Protein AF-A0A9W7D6I9-F1 (afdb_monomer_lite)

Radius of gyration: 26.52 Å; chains: 1; bounding box: 57×51×65 Å

pLDDT: mean 81.19, std 16.15, range [38.34, 94.81]

Structure (mmCIF, N/CA/C/O backbone):
data_AF-A0A9W7D6I9-F1
#
_entry.id   AF-A0A9W7D6I9-F1
#
loop_
_atom_site.group_PDB
_atom_site.id
_atom_site.type_symbol
_atom_site.label_atom_id
_atom_site.label_alt_id
_atom_site.label_comp_id
_atom_site.label_asym_id
_atom_site.label_entity_id
_atom_site.label_seq_id
_atom_site.pdbx_PDB_ins_code
_atom_site.Cartn_x
_atom_site.Cartn_y
_atom_site.Cartn_z
_atom_site.occupancy
_atom_site.B_iso_or_equiv
_atom_site.auth_seq_id
_atom_site.auth_comp_id
_atom_site.auth_asym_id
_atom_site.auth_atom_id
_atom_site.pdbx_PDB_model_num
ATOM 1 N N . MET A 1 1 ? 8.247 32.638 14.220 1.00 40.34 1 MET A N 1
ATOM 2 C CA . MET A 1 1 ? 7.601 31.653 13.330 1.00 40.34 1 MET A CA 1
ATOM 3 C C . MET A 1 1 ? 8.541 30.469 13.273 1.00 40.34 1 MET A C 1
ATOM 5 O O . MET A 1 1 ? 9.610 30.616 12.708 1.00 40.34 1 MET A O 1
ATOM 9 N N . ALA A 1 2 ? 8.235 29.384 13.983 1.00 42.91 2 ALA A N 1
ATOM 10 C CA . ALA A 1 2 ? 9.026 28.163 13.884 1.00 42.91 2 ALA A CA 1
ATOM 11 C C . ALA A 1 2 ? 8.534 27.412 12.646 1.00 42.91 2 ALA A C 1
ATOM 13 O O . ALA A 1 2 ? 7.363 27.031 12.587 1.00 42.91 2 ALA A O 1
ATOM 14 N N . GLU A 1 3 ? 9.398 27.286 11.645 1.00 47.94 3 GLU A N 1
ATOM 15 C CA . GLU A 1 3 ? 9.178 26.414 10.499 1.00 47.94 3 GLU A CA 1
ATOM 16 C C . GLU A 1 3 ? 9.081 24.982 11.039 1.00 47.94 3 GLU A C 1
ATOM 18 O O . GLU A 1 3 ? 10.024 24.459 11.631 1.00 47.94 3 GLU A O 1
ATOM 23 N N . ARG A 1 4 ? 7.889 24.382 10.947 1.00 42.84 4 ARG A N 1
ATOM 24 C CA . ARG A 1 4 ? 7.710 22.959 11.233 1.00 42.84 4 ARG A CA 1
ATOM 25 C C . ARG A 1 4 ? 8.359 22.200 10.084 1.00 42.84 4 ARG A C 1
ATOM 27 O O . ARG A 1 4 ? 7.777 22.124 9.005 1.00 42.84 4 ARG A O 1
ATOM 34 N N . GLU A 1 5 ? 9.553 21.675 10.331 1.00 48.25 5 GLU A N 1
ATOM 35 C CA . GLU A 1 5 ? 10.154 20.624 9.510 1.00 48.25 5 GLU A CA 1
ATOM 36 C C . GLU A 1 5 ? 9.109 19.520 9.262 1.00 48.25 5 GLU A C 1
ATOM 38 O O . GLU A 1 5 ? 8.343 19.198 10.185 1.00 48.25 5 GLU A O 1
ATOM 43 N N . PRO A 1 6 ? 9.029 18.951 8.045 1.00 45.47 6 PRO A N 1
ATOM 44 C CA . PRO A 1 6 ? 8.176 17.803 7.799 1.00 45.47 6 PRO A CA 1
ATOM 45 C C . PRO A 1 6 ? 8.667 16.680 8.707 1.00 45.47 6 PRO A C 1
ATOM 47 O O . PRO A 1 6 ? 9.774 16.173 8.557 1.00 45.47 6 PRO A O 1
ATOM 50 N N . GLN A 1 7 ? 7.855 16.338 9.704 1.00 38.34 7 GLN A N 1
ATOM 51 C CA . GLN A 1 7 ? 8.078 15.137 10.483 1.00 38.34 7 GLN A CA 1
ATOM 52 C C . GLN A 1 7 ? 7.952 13.985 9.496 1.00 38.34 7 GLN A C 1
ATOM 54 O O . GLN A 1 7 ? 6.852 13.678 9.039 1.00 38.34 7 GLN A O 1
ATOM 59 N N . ASP A 1 8 ? 9.088 13.401 9.126 1.00 39.41 8 ASP A N 1
ATOM 60 C CA . ASP A 1 8 ? 9.141 12.081 8.528 1.00 39.41 8 ASP A CA 1
ATOM 61 C C . ASP A 1 8 ? 8.496 11.142 9.542 1.00 39.41 8 ASP A C 1
ATOM 63 O O . ASP A 1 8 ? 9.134 10.649 10.473 1.00 39.41 8 ASP A O 1
ATOM 67 N N . TYR A 1 9 ? 7.183 10.971 9.403 1.00 42.31 9 TYR A N 1
ATOM 68 C CA . TYR A 1 9 ? 6.421 9.957 10.095 1.00 42.31 9 TYR A CA 1
ATOM 69 C C . TYR A 1 9 ? 6.956 8.612 9.605 1.00 42.31 9 TYR A C 1
ATOM 71 O O . TYR A 1 9 ? 6.428 8.005 8.670 1.00 42.31 9 TYR A O 1
ATOM 79 N N . GLN A 1 10 ? 8.044 8.160 10.226 1.00 38.81 10 GLN A N 1
ATOM 80 C CA . GLN A 1 10 ? 8.489 6.777 10.222 1.00 38.81 10 GLN A CA 1
ATOM 81 C C . GLN A 1 10 ? 7.434 5.959 10.970 1.00 38.81 10 GLN A C 1
ATOM 83 O O . GLN A 1 10 ? 7.642 5.489 12.084 1.00 38.81 10 GLN A O 1
ATOM 88 N N . TYR A 1 11 ? 6.270 5.810 10.335 1.00 48.25 11 TYR A N 1
ATOM 89 C CA . TYR A 1 11 ? 5.355 4.726 10.619 1.00 48.25 11 TYR A CA 1
ATOM 90 C C . TYR A 1 11 ? 6.162 3.446 10.488 1.00 48.25 11 TYR A C 1
ATOM 92 O O . TYR A 1 11 ? 6.820 3.236 9.463 1.00 48.25 11 TYR A O 1
ATOM 100 N N . ALA A 1 12 ? 6.162 2.664 11.563 1.00 44.94 12 ALA A N 1
ATOM 101 C CA . ALA A 1 12 ? 6.891 1.421 11.680 1.00 44.94 12 ALA A CA 1
ATOM 102 C C . ALA A 1 12 ? 6.848 0.646 10.360 1.00 44.94 12 ALA A C 1
ATOM 104 O O . ALA A 1 12 ? 5.799 0.426 9.760 1.00 44.94 12 ALA A O 1
ATOM 105 N N . SER A 1 13 ? 8.048 0.305 9.913 1.00 49.78 13 SER A N 1
ATOM 106 C CA . SER A 1 13 ? 8.407 -0.452 8.722 1.00 49.78 13 SER A CA 1
ATOM 107 C C . SER A 1 13 ? 7.890 -1.903 8.785 1.00 49.78 13 SER A C 1
ATOM 109 O O . SER A 1 13 ? 8.649 -2.850 8.578 1.00 49.78 13 SER A O 1
ATOM 111 N N . GLU A 1 14 ? 6.615 -2.113 9.095 1.00 59.94 14 GLU A N 1
ATOM 112 C CA . GLU A 1 14 ? 5.949 -3.385 8.844 1.00 59.94 14 GLU A CA 1
ATOM 113 C C . GLU A 1 14 ? 5.398 -3.343 7.424 1.00 59.94 14 GLU A C 1
ATOM 115 O O . GLU A 1 14 ? 4.630 -2.457 7.044 1.00 59.94 14 GLU A O 1
ATOM 120 N N . SER A 1 15 ? 5.886 -4.263 6.597 1.00 72.31 15 SER A N 1
ATOM 121 C CA . SER A 1 15 ? 5.501 -4.319 5.195 1.00 72.31 15 SER A CA 1
ATOM 122 C C . SER A 1 15 ? 4.005 -4.601 5.087 1.00 72.31 15 SER A C 1
ATOM 124 O O . SER A 1 15 ? 3.538 -5.660 5.502 1.00 72.31 15 SER A O 1
ATOM 126 N N . LEU A 1 16 ? 3.250 -3.682 4.479 1.00 83.31 16 LEU A N 1
ATOM 127 C CA . LEU A 1 16 ? 1.818 -3.873 4.226 1.00 83.31 16 LEU A CA 1
ATOM 128 C C . LEU A 1 16 ? 1.545 -4.974 3.185 1.00 83.31 16 LEU A C 1
ATOM 130 O O . LEU A 1 16 ? 0.392 -5.350 2.980 1.00 83.3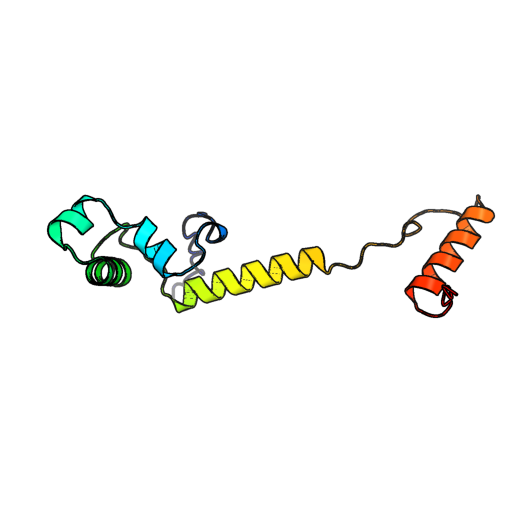1 16 LEU A O 1
ATOM 134 N N . ASP A 1 17 ? 2.591 -5.512 2.545 1.00 83.88 17 ASP A N 1
ATOM 135 C CA . ASP A 1 17 ? 2.491 -6.596 1.563 1.00 83.88 17 ASP A CA 1
ATOM 136 C C . ASP A 1 17 ? 1.917 -7.891 2.146 1.00 83.88 17 ASP A C 1
ATOM 138 O O . ASP A 1 17 ? 1.333 -8.685 1.408 1.00 83.88 17 ASP A O 1
ATOM 142 N N . GLN A 1 18 ? 2.069 -8.116 3.454 1.00 88.06 18 GLN A N 1
ATOM 143 C CA . GLN A 1 18 ? 1.564 -9.324 4.109 1.00 88.06 18 GLN A CA 1
ATOM 144 C C . GLN A 1 18 ? 0.034 -9.344 4.256 1.00 88.06 18 GLN A C 1
ATOM 146 O O . GLN A 1 18 ? -0.542 -10.412 4.444 1.00 88.06 18 GLN A O 1
ATOM 151 N N . PHE A 1 19 ? -0.628 -8.190 4.136 1.00 92.00 19 PHE A N 1
ATOM 152 C CA . PHE A 1 19 ? -2.079 -8.065 4.270 1.00 92.00 19 PHE A CA 1
ATOM 153 C C . PHE A 1 19 ? -2.724 -8.002 2.886 1.00 92.00 19 PHE A C 1
ATOM 155 O O . PHE A 1 19 ? -2.361 -7.153 2.065 1.00 92.00 19 PHE A O 1
ATOM 162 N N . ALA A 1 20 ? -3.697 -8.867 2.580 1.00 90.81 20 ALA A N 1
ATOM 163 C CA . ALA A 1 20 ? -4.353 -8.885 1.268 1.00 90.81 20 ALA A CA 1
ATOM 164 C C . ALA A 1 20 ? -5.455 -7.821 1.158 1.00 90.81 20 ALA A C 1
ATOM 166 O O . ALA A 1 20 ? -5.640 -7.229 0.085 1.00 90.81 20 ALA A O 1
ATOM 167 N N . THR A 1 21 ? -6.085 -7.474 2.274 1.00 93.19 21 THR A N 1
ATOM 168 C CA . THR A 1 21 ? -7.125 -6.446 2.385 1.00 93.19 21 THR A CA 1
ATOM 169 C C . THR A 1 21 ? -6.849 -5.494 3.551 1.00 93.19 21 THR A C 1
ATOM 171 O O . THR A 1 21 ? -5.874 -5.670 4.282 1.00 93.19 21 THR A O 1
ATOM 174 N N . TYR A 1 22 ? -7.645 -4.430 3.671 1.00 94.31 22 TYR A N 1
ATOM 175 C CA . TYR A 1 22 ? -7.551 -3.529 4.823 1.00 94.31 22 TYR A CA 1
ATOM 176 C C . TYR A 1 22 ? -8.125 -4.194 6.078 1.00 94.31 22 TYR A C 1
ATOM 178 O O . TYR A 1 22 ? -7.619 -3.998 7.174 1.00 94.31 22 TYR A O 1
ATOM 186 N N . GLU A 1 23 ? -9.135 -5.037 5.898 1.00 94.81 23 GLU A N 1
ATOM 187 C CA . GLU A 1 23 ? -9.744 -5.862 6.931 1.00 94.81 23 GLU A CA 1
ATOM 188 C C . GLU A 1 23 ? -8.705 -6.811 7.540 1.00 94.81 23 GLU A C 1
ATOM 190 O O . GLU A 1 23 ? -8.548 -6.793 8.754 1.00 94.81 23 GLU A O 1
ATOM 195 N N . ASP A 1 24 ? -7.890 -7.497 6.724 1.00 93.56 24 ASP A N 1
ATOM 196 C CA . ASP A 1 24 ? -6.792 -8.344 7.230 1.00 93.56 24 ASP A CA 1
ATOM 197 C C . ASP A 1 24 ? -5.790 -7.549 8.089 1.00 93.56 24 ASP A C 1
ATOM 199 O O . ASP A 1 24 ? -5.213 -8.066 9.047 1.00 93.56 24 ASP A O 1
ATOM 203 N N . TYR A 1 25 ? -5.548 -6.284 7.729 1.00 93.69 25 TYR A N 1
ATOM 204 C CA . TYR A 1 25 ? -4.677 -5.394 8.493 1.00 93.69 25 TYR A CA 1
ATOM 205 C C . TYR A 1 25 ? -5.311 -4.989 9.831 1.00 93.69 25 TYR A C 1
ATOM 207 O O . TYR A 1 25 ? -4.613 -4.967 10.847 1.00 93.69 25 TYR A O 1
ATOM 215 N N . LEU A 1 26 ? -6.617 -4.710 9.866 1.00 93.56 26 LEU A N 1
ATOM 216 C CA . LEU A 1 26 ? -7.332 -4.446 11.118 1.00 93.56 26 LEU A CA 1
ATOM 217 C C . LEU A 1 26 ? -7.376 -5.693 12.006 1.00 93.56 26 LEU A C 1
ATOM 219 O O . LEU A 1 26 ? -7.110 -5.594 13.202 1.00 93.56 26 LEU A O 1
ATOM 223 N N . ASP A 1 27 ? -7.626 -6.862 11.418 1.00 92.44 27 ASP A N 1
ATOM 224 C CA . ASP A 1 27 ? -7.690 -8.137 12.134 1.00 92.44 27 ASP A CA 1
ATOM 225 C C . ASP A 1 27 ? -6.343 -8.497 12.775 1.00 92.44 27 ASP A C 1
ATOM 227 O O . ASP A 1 27 ? -6.303 -9.034 13.879 1.00 92.44 27 ASP A O 1
ATOM 231 N N . SER A 1 28 ? -5.223 -8.114 12.151 1.00 92.00 28 SER A N 1
ATOM 232 C CA . SER A 1 28 ? -3.881 -8.303 12.725 1.00 92.00 28 SER A CA 1
ATOM 233 C C . SER A 1 28 ? -3.630 -7.535 14.029 1.00 92.00 28 SER A C 1
ATOM 235 O O . SER A 1 28 ? -2.681 -7.835 14.752 1.00 92.00 28 SER A O 1
ATOM 237 N N . GLN A 1 29 ? -4.479 -6.551 14.331 1.00 91.12 29 GLN A N 1
ATOM 238 C CA . GLN A 1 29 ? -4.411 -5.731 15.539 1.00 91.12 29 GLN A CA 1
ATOM 239 C C . GLN A 1 29 ? -5.432 -6.154 16.602 1.00 91.12 29 GLN A C 1
ATOM 241 O O . GLN A 1 29 ? -5.435 -5.592 17.702 1.00 91.12 29 GLN A O 1
ATOM 246 N N . LEU A 1 30 ? -6.293 -7.125 16.289 1.00 91.12 30 LEU A N 1
ATOM 247 C CA . LEU A 1 30 ? -7.250 -7.690 17.229 1.00 91.12 30 LEU A CA 1
ATOM 248 C C . LEU A 1 30 ? -6.591 -8.762 18.094 1.00 91.12 30 LEU A C 1
ATOM 250 O O . LEU A 1 30 ? -5.777 -9.561 17.634 1.00 91.12 30 LEU A O 1
ATOM 254 N N . SER A 1 31 ? -6.972 -8.798 19.369 1.00 90.75 31 SER A N 1
ATOM 255 C CA . SER A 1 31 ? -6.600 -9.873 20.286 1.00 90.75 31 SER A CA 1
ATOM 256 C C . SER A 1 31 ? -7.763 -10.840 20.517 1.00 90.75 31 SER A C 1
ATOM 258 O O . SER A 1 31 ? -8.932 -10.478 20.385 1.00 90.75 31 SER A O 1
ATOM 260 N N . GLU A 1 32 ? -7.462 -12.060 20.972 1.00 91.38 32 GLU A N 1
ATOM 261 C CA . GLU A 1 32 ? -8.486 -13.028 21.407 1.00 91.38 32 GLU A CA 1
ATOM 262 C C . GLU A 1 32 ? -9.408 -12.458 22.493 1.00 91.38 32 GLU A C 1
ATOM 264 O O . GLU A 1 32 ? -10.577 -12.817 22.583 1.00 91.38 32 GLU A O 1
ATOM 269 N N . THR A 1 33 ? -8.890 -11.539 23.313 1.00 91.50 33 THR A N 1
ATOM 270 C CA . THR A 1 33 ? -9.671 -10.869 24.356 1.00 91.50 33 THR A CA 1
ATOM 271 C C . THR A 1 33 ? -10.730 -9.950 23.754 1.00 91.50 33 THR A C 1
ATOM 273 O O . THR A 1 33 ? -11.843 -9.879 24.268 1.00 91.50 33 THR A O 1
ATOM 276 N N . ASP A 1 34 ? -10.409 -9.271 22.653 1.00 91.00 34 ASP A N 1
ATOM 277 C CA . ASP A 1 34 ? -11.357 -8.399 21.961 1.00 91.00 34 ASP A CA 1
ATOM 278 C C . ASP A 1 34 ? -12.487 -9.227 21.350 1.00 91.00 34 ASP A C 1
ATOM 280 O O . ASP A 1 34 ? -13.653 -8.902 21.550 1.00 91.00 34 ASP A O 1
ATOM 284 N N . LEU A 1 35 ? -12.156 -10.357 20.720 1.00 91.12 35 LEU A N 1
ATOM 285 C CA . LEU A 1 35 ? -13.148 -11.290 20.179 1.00 91.12 35 LEU A CA 1
ATOM 286 C C . LEU A 1 35 ? -14.006 -11.931 21.276 1.00 91.12 35 LEU A C 1
ATOM 288 O O . LEU A 1 35 ? -15.213 -12.067 21.102 1.00 91.12 35 LEU A O 1
ATOM 292 N N . PHE A 1 36 ? -13.413 -12.280 22.419 1.00 93.06 36 PHE A N 1
ATOM 293 C CA . PHE A 1 36 ? -14.140 -12.874 23.541 1.00 93.06 36 PHE A CA 1
ATOM 294 C C . PHE A 1 36 ? -15.165 -11.918 24.165 1.00 93.06 36 PHE A C 1
ATOM 296 O O . PHE A 1 36 ? -16.247 -12.353 24.539 1.00 93.06 36 PHE A O 1
ATOM 303 N N . TYR A 1 37 ? -14.834 -10.630 24.308 1.00 93.00 37 TYR A N 1
ATOM 304 C CA . TYR A 1 37 ? -15.738 -9.666 24.947 1.00 93.00 37 TYR A CA 1
ATOM 305 C C . TYR A 1 37 ? -16.694 -8.972 23.980 1.00 93.00 37 TYR A C 1
ATOM 307 O O . TYR A 1 37 ? -17.768 -8.547 24.406 1.00 93.00 37 TYR A O 1
ATOM 315 N N . LEU A 1 38 ? -16.299 -8.797 22.718 1.00 92.31 38 LEU A N 1
ATOM 316 C CA . LEU A 1 38 ? -17.139 -8.140 21.719 1.00 92.31 38 LEU A CA 1
ATOM 317 C C . LEU A 1 38 ? -18.050 -9.136 21.004 1.00 92.31 38 LEU A C 1
ATOM 319 O O . LEU A 1 38 ? -19.126 -8.735 20.579 1.00 92.31 38 LEU A O 1
ATOM 323 N N . GLU A 1 39 ? -17.618 -10.396 20.861 1.00 92.19 39 GLU A N 1
ATOM 324 C CA . GLU A 1 39 ? -18.301 -11.470 20.114 1.00 92.19 39 GLU A CA 1
ATOM 325 C C . GLU A 1 39 ? -18.651 -11.109 18.650 1.00 92.19 39 GLU A C 1
ATOM 327 O O . GLU A 1 39 ? -19.313 -11.875 17.952 1.00 92.19 39 GLU A O 1
ATOM 332 N N . ASP A 1 40 ? -18.176 -9.958 18.170 1.00 93.56 40 ASP A N 1
ATOM 333 C CA . ASP A 1 40 ? -18.446 -9.372 16.862 1.00 93.56 40 ASP A CA 1
ATOM 334 C C . ASP A 1 40 ? -17.138 -8.806 16.286 1.00 93.56 40 ASP A C 1
ATOM 336 O O . ASP A 1 40 ? -16.571 -7.825 16.783 1.00 93.56 40 ASP A O 1
ATOM 340 N N . GLU A 1 41 ? -16.650 -9.454 15.229 1.00 92.81 41 GLU A N 1
ATOM 341 C CA . GLU A 1 41 ? -15.427 -9.073 14.517 1.00 92.81 41 GLU A CA 1
ATOM 342 C C . GLU A 1 41 ? -15.539 -7.703 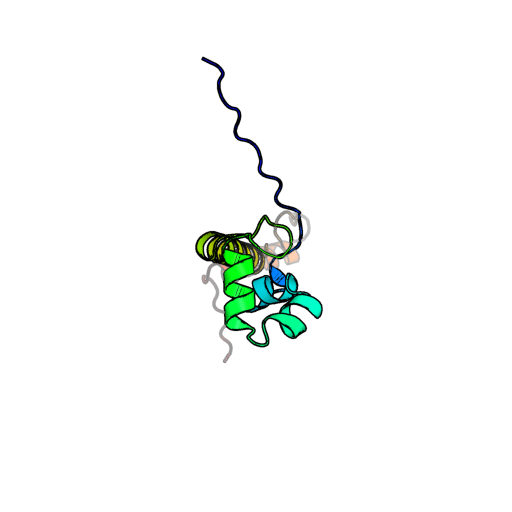13.842 1.00 92.81 41 GLU A C 1
ATOM 344 O O . GLU A 1 41 ? -14.564 -6.953 13.788 1.00 92.81 41 GLU A O 1
ATOM 349 N N . GLU A 1 42 ? -16.715 -7.351 13.322 1.00 93.69 42 GLU A N 1
ATOM 350 C CA . GLU A 1 42 ? -16.912 -6.083 12.625 1.00 93.69 42 GLU A CA 1
ATOM 351 C C . GLU A 1 42 ? -16.898 -4.919 13.615 1.00 93.69 42 GLU A C 1
ATOM 353 O O . GLU A 1 42 ? -16.233 -3.907 13.373 1.00 93.69 42 GLU A O 1
ATOM 358 N N . LEU A 1 43 ? -17.533 -5.101 14.776 1.00 93.88 43 LEU A N 1
ATOM 359 C CA . LEU A 1 43 ? -17.437 -4.155 15.884 1.00 93.88 43 LEU A CA 1
ATOM 360 C C . LEU A 1 43 ? -15.985 -3.997 16.360 1.00 93.88 43 LEU A C 1
ATOM 362 O O . LEU A 1 43 ? -15.519 -2.877 16.587 1.00 93.88 43 LEU A O 1
ATOM 366 N N . ALA A 1 44 ? -15.248 -5.102 16.480 1.00 94.12 44 ALA A N 1
ATOM 367 C CA . ALA A 1 44 ? -13.849 -5.077 16.884 1.00 94.12 44 ALA A CA 1
ATOM 368 C C . ALA A 1 44 ? -12.978 -4.292 15.886 1.00 94.12 44 ALA A C 1
ATOM 370 O O . ALA A 1 44 ? -12.223 -3.401 16.292 1.00 94.12 44 ALA A O 1
ATOM 371 N N . ARG A 1 45 ? -13.150 -4.537 14.578 1.00 93.94 45 ARG A N 1
ATOM 372 C CA . ARG A 1 45 ? -12.478 -3.782 13.507 1.00 93.94 45 ARG A CA 1
ATOM 373 C C . ARG A 1 45 ? -12.793 -2.288 13.566 1.00 93.94 45 ARG A C 1
ATOM 375 O O . ARG A 1 45 ? -11.875 -1.475 13.470 1.00 93.94 45 ARG A O 1
ATOM 382 N N . GLN A 1 46 ? -14.055 -1.913 13.785 1.00 93.12 46 GLN A N 1
ATOM 383 C CA . GLN A 1 46 ? -14.451 -0.505 13.927 1.00 93.12 46 GLN A CA 1
ATOM 384 C C . GLN A 1 46 ? -13.752 0.177 15.110 1.00 93.12 46 GLN A C 1
ATOM 386 O O . GLN A 1 46 ? -13.317 1.322 14.996 1.00 93.12 46 GLN A O 1
ATOM 391 N N . LEU A 1 47 ? -13.600 -0.517 16.243 1.00 91.94 47 LEU A N 1
ATOM 392 C CA . LEU A 1 47 ? -12.896 0.027 17.407 1.00 91.94 47 LEU A CA 1
ATOM 393 C C . LEU A 1 47 ? -11.395 0.214 17.153 1.00 91.94 47 LEU A C 1
ATOM 395 O O . LEU A 1 47 ? -10.830 1.203 17.622 1.00 91.94 47 LEU A O 1
ATOM 399 N N . VAL A 1 48 ? -10.756 -0.687 16.402 1.00 92.62 48 VAL A N 1
ATOM 400 C CA . VAL A 1 48 ? -9.358 -0.526 15.958 1.00 92.62 48 VAL A CA 1
ATOM 401 C C . VAL A 1 48 ? -9.217 0.648 14.993 1.00 92.62 48 VAL A C 1
ATOM 403 O O . VAL A 1 48 ? -8.314 1.470 15.147 1.00 92.62 48 VAL A O 1
ATOM 406 N N . GLU A 1 49 ? -10.118 0.765 14.018 1.00 91.50 49 GLU A N 1
ATOM 407 C CA . GLU A 1 49 ? -10.103 1.852 13.034 1.00 91.50 49 GLU A CA 1
ATOM 408 C C . GLU A 1 49 ? -10.308 3.230 13.685 1.00 91.50 49 GLU A C 1
ATOM 410 O O . GLU A 1 49 ? -9.698 4.217 13.276 1.00 91.50 49 GLU A O 1
ATOM 415 N N . LEU A 1 50 ? -11.116 3.295 14.745 1.00 90.62 50 LEU A N 1
ATOM 416 C CA . LEU A 1 50 ? -11.304 4.499 15.557 1.00 90.62 50 LEU A CA 1
ATOM 417 C C . LEU A 1 50 ? -10.160 4.753 16.560 1.00 90.62 50 LEU A C 1
ATOM 419 O O . LEU A 1 50 ? -10.160 5.788 17.227 1.00 90.62 50 LEU A O 1
ATOM 423 N N . GLY A 1 51 ? -9.201 3.829 16.688 1.00 8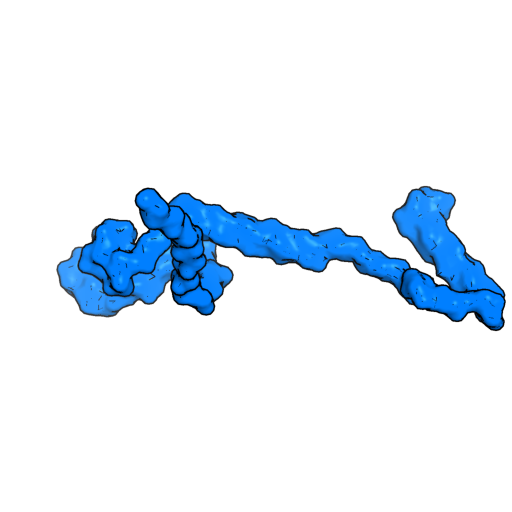8.81 51 GLY A N 1
ATOM 424 C CA . GLY A 1 51 ? -8.063 3.935 17.607 1.00 88.81 51 GLY A CA 1
ATOM 425 C C . GLY A 1 51 ? -8.393 3.640 19.076 1.00 88.81 51 GLY A C 1
ATOM 426 O O . GLY A 1 51 ? -7.588 3.928 19.959 1.00 88.81 51 GLY A O 1
ATOM 427 N N . TYR A 1 52 ? -9.562 3.060 19.367 1.00 85.56 52 TYR A N 1
ATOM 428 C CA . TYR A 1 52 ? -9.949 2.637 20.720 1.00 85.56 52 TYR A CA 1
ATOM 429 C C . TYR A 1 52 ? -9.375 1.265 21.109 1.00 85.56 52 TYR A C 1
ATOM 431 O O . TYR A 1 52 ? -9.408 0.892 22.287 1.00 85.56 52 TYR A O 1
ATOM 439 N N . ARG A 1 53 ? -8.849 0.508 20.138 1.00 85.00 53 ARG A N 1
ATOM 440 C CA . ARG A 1 53 ? -8.224 -0.808 20.327 1.00 85.00 53 ARG A CA 1
ATOM 441 C C . ARG A 1 53 ? -6.977 -0.979 19.455 1.00 85.00 53 ARG A C 1
ATOM 443 O O . ARG A 1 53 ? -6.760 -0.196 18.537 1.00 85.00 53 ARG A O 1
ATOM 450 N N . GLY A 1 54 ? -6.154 -1.984 19.761 1.00 77.25 54 GLY A N 1
ATOM 451 C CA . GLY A 1 54 ? -4.881 -2.225 19.073 1.00 77.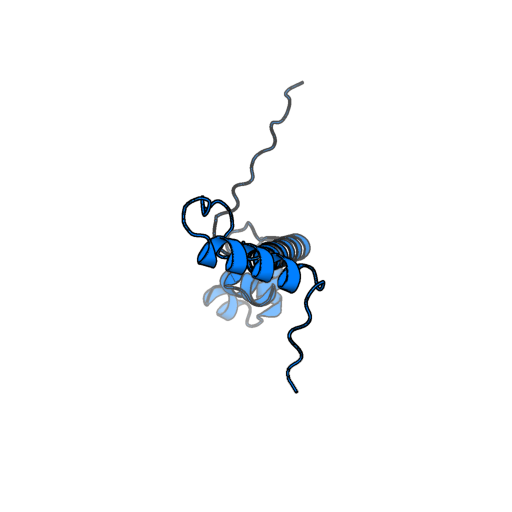25 54 GLY A CA 1
ATOM 452 C C . GLY A 1 54 ? -3.751 -1.296 19.536 1.00 77.25 54 GLY A C 1
ATOM 453 O O . GLY A 1 54 ? -3.686 -0.919 20.708 1.00 77.25 54 GLY A O 1
ATOM 454 N N . SER A 1 55 ? -2.853 -0.929 18.615 1.00 74.88 55 SER A N 1
ATOM 455 C CA . SER A 1 55 ? -1.704 -0.043 18.886 1.00 74.88 55 SER A CA 1
ATOM 456 C C . SER A 1 55 ? -2.103 1.418 19.142 1.00 74.88 55 SER A C 1
ATOM 458 O O . SER A 1 55 ? -1.269 2.216 19.568 1.00 74.88 55 SER A O 1
ATOM 460 N N . GLY A 1 56 ? -3.366 1.777 18.878 1.00 73.62 56 GLY A N 1
ATOM 461 C CA . GLY A 1 56 ? -3.877 3.148 18.935 1.00 73.62 56 GLY A CA 1
ATOM 462 C C . GLY A 1 56 ? -3.484 4.008 17.728 1.00 73.62 56 GLY A C 1
ATOM 463 O O . GLY A 1 56 ? -3.992 5.118 17.588 1.00 73.62 56 GLY A O 1
ATOM 464 N N . GLU A 1 57 ? -2.625 3.502 16.840 1.00 77.69 57 GLU A N 1
ATOM 465 C CA . GLU A 1 57 ? -2.172 4.194 15.637 1.00 77.69 57 GLU A CA 1
ATOM 466 C C . GLU A 1 57 ? -2.432 3.320 14.399 1.00 77.69 57 GLU A C 1
ATOM 468 O O . GLU A 1 57 ? -1.550 2.637 13.876 1.00 77.69 57 GLU A O 1
ATOM 473 N N . THR A 1 58 ? -3.689 3.326 13.951 1.00 87.69 58 THR A N 1
ATOM 474 C CA . THR A 1 58 ? -4.163 2.584 12.775 1.00 87.69 58 THR A CA 1
ATOM 475 C C . THR A 1 58 ? -4.121 3.480 11.539 1.00 87.69 58 THR A C 1
ATOM 477 O O . THR A 1 58 ? -4.603 4.615 11.567 1.00 87.69 58 THR A O 1
ATOM 480 N N . LEU A 1 59 ? -3.569 2.983 10.427 1.00 89.00 59 LEU A N 1
ATOM 481 C CA . LEU A 1 59 ? -3.659 3.688 9.144 1.00 89.00 59 LEU A CA 1
ATOM 482 C C . LEU A 1 59 ? -5.117 3.814 8.710 1.00 89.00 59 LEU A C 1
ATOM 484 O O . LEU A 1 59 ? -5.864 2.847 8.797 1.00 89.00 59 LEU A O 1
ATOM 488 N N . ARG A 1 60 ? -5.507 4.966 8.156 1.00 89.75 60 ARG A N 1
ATOM 489 C CA . ARG A 1 60 ? -6.824 5.084 7.520 1.00 89.75 60 ARG A CA 1
ATOM 490 C C . ARG A 1 60 ? -6.866 4.220 6.263 1.00 89.75 60 ARG A C 1
ATOM 492 O O . ARG A 1 60 ? -5.848 4.046 5.589 1.00 89.75 60 ARG A O 1
ATOM 499 N N . ARG A 1 61 ? -8.063 3.756 5.896 1.00 92.44 61 ARG A N 1
ATOM 500 C CA . ARG A 1 61 ? -8.287 2.969 4.673 1.00 92.44 61 ARG A CA 1
ATOM 501 C C . ARG A 1 61 ? -7.659 3.604 3.432 1.00 92.44 61 ARG A C 1
ATOM 503 O O . ARG A 1 61 ? -6.936 2.926 2.708 1.00 92.44 61 ARG A O 1
ATOM 510 N N . ASP A 1 62 ? -7.879 4.902 3.226 1.00 90.81 62 ASP A N 1
ATOM 511 C CA . ASP A 1 62 ? -7.336 5.630 2.072 1.00 90.81 62 ASP A CA 1
ATOM 512 C C . ASP A 1 62 ? -5.799 5.580 2.032 1.00 90.81 62 ASP A C 1
ATOM 514 O O . ASP A 1 62 ? -5.209 5.353 0.975 1.00 90.81 62 ASP A O 1
ATOM 518 N N . ASP A 1 63 ? -5.144 5.728 3.188 1.00 90.31 63 ASP A N 1
ATOM 519 C CA . ASP A 1 63 ? -3.684 5.695 3.300 1.00 90.31 63 ASP A CA 1
ATOM 520 C C . ASP A 1 63 ? -3.135 4.282 3.072 1.00 90.31 63 ASP A C 1
ATOM 522 O O . ASP A 1 63 ? -2.126 4.103 2.380 1.00 90.31 63 ASP A O 1
ATOM 526 N N . PHE A 1 64 ? -3.813 3.265 3.613 1.00 92.75 64 PHE A N 1
ATOM 527 C CA . PHE A 1 64 ? -3.475 1.861 3.382 1.00 92.75 64 PHE A CA 1
ATOM 528 C C . PHE A 1 64 ? -3.564 1.508 1.891 1.00 92.75 64 PHE A C 1
ATOM 530 O O . PHE A 1 64 ? -2.623 0.950 1.316 1.00 92.75 64 PHE A O 1
ATOM 537 N N . GLU A 1 65 ? -4.665 1.877 1.232 1.00 91.19 65 GLU A N 1
ATOM 538 C CA . GLU A 1 65 ? -4.856 1.627 -0.196 1.00 91.19 65 GLU A CA 1
ATOM 539 C C . GLU A 1 65 ? -3.859 2.402 -1.062 1.00 91.19 65 GLU A C 1
ATOM 541 O O . GLU A 1 65 ? -3.323 1.845 -2.027 1.00 91.19 65 GLU A O 1
ATOM 546 N N . ALA A 1 66 ? -3.570 3.659 -0.712 1.00 90.56 66 ALA A N 1
ATOM 547 C CA . ALA A 1 66 ? -2.586 4.477 -1.411 1.00 90.56 66 ALA A CA 1
ATOM 548 C C . ALA A 1 66 ? -1.186 3.852 -1.341 1.00 90.56 66 ALA A C 1
ATOM 550 O O . ALA A 1 66 ? -0.530 3.701 -2.377 1.00 90.56 66 ALA A O 1
ATOM 551 N N . ARG A 1 67 ? -0.751 3.413 -0.151 1.00 89.00 67 ARG A N 1
ATOM 552 C CA . ARG A 1 67 ? 0.535 2.717 0.021 1.00 89.00 67 ARG A CA 1
ATOM 553 C C . ARG A 1 67 ? 0.580 1.421 -0.781 1.00 89.00 67 ARG A C 1
ATOM 555 O O . ARG A 1 67 ? 1.528 1.201 -1.532 1.00 89.00 67 ARG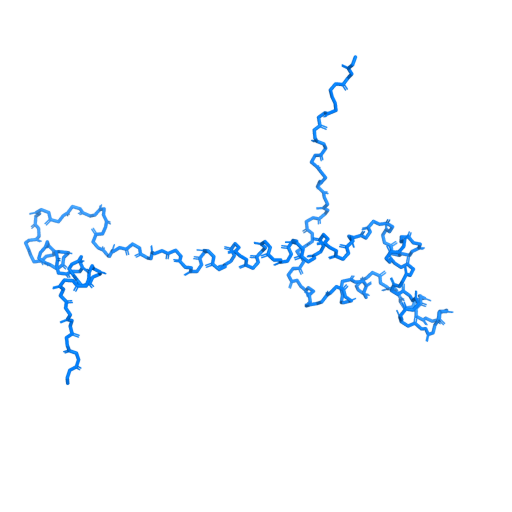 A O 1
ATOM 562 N N . LYS A 1 68 ? -0.477 0.610 -0.712 1.00 88.50 68 LYS A N 1
ATOM 563 C CA . LYS A 1 68 ? -0.565 -0.652 -1.457 1.00 88.50 68 LYS A CA 1
ATOM 564 C C . LYS A 1 68 ? -0.526 -0.447 -2.969 1.00 88.50 68 LYS A C 1
ATOM 566 O O . LYS A 1 68 ? 0.092 -1.229 -3.693 1.00 88.50 68 LYS A O 1
ATOM 571 N N . ARG A 1 69 ? -1.177 0.604 -3.470 1.00 88.00 69 ARG A N 1
ATOM 572 C CA . ARG A 1 69 ? -1.124 0.974 -4.888 1.00 88.00 69 ARG A CA 1
ATOM 573 C C . ARG A 1 69 ? 0.285 1.399 -5.290 1.00 88.00 69 ARG A C 1
ATOM 575 O O . ARG A 1 69 ? 0.808 0.858 -6.261 1.00 88.00 69 ARG A O 1
ATOM 582 N N . ALA A 1 70 ? 0.907 2.292 -4.523 1.00 87.62 70 ALA A N 1
ATOM 583 C CA . ALA A 1 70 ? 2.265 2.759 -4.786 1.00 87.62 70 ALA A CA 1
ATOM 584 C C . ALA A 1 70 ? 3.278 1.599 -4.801 1.00 87.62 70 ALA A C 1
ATOM 586 O O . ALA A 1 70 ? 4.153 1.536 -5.665 1.00 87.62 70 ALA A O 1
ATOM 587 N N . GLU A 1 71 ? 3.130 0.634 -3.893 1.00 85.31 71 GLU A N 1
ATOM 588 C CA . GLU A 1 71 ? 3.968 -0.565 -3.839 1.00 85.31 71 GLU A CA 1
ATOM 589 C C . GLU A 1 71 ? 3.807 -1.442 -5.090 1.00 85.31 71 GLU A C 1
ATOM 591 O O . GLU A 1 71 ? 4.802 -1.827 -5.718 1.00 85.31 71 GLU A O 1
ATOM 596 N N . ARG A 1 72 ? 2.558 -1.704 -5.506 1.00 84.25 72 ARG A N 1
ATOM 597 C CA . ARG A 1 72 ? 2.256 -2.450 -6.739 1.00 84.25 72 ARG A CA 1
ATOM 598 C C . ARG A 1 72 ? 2.831 -1.758 -7.969 1.00 84.25 72 ARG A C 1
ATOM 600 O O . ARG A 1 72 ? 3.439 -2.424 -8.803 1.00 84.25 72 ARG A O 1
ATOM 607 N N . GLU A 1 73 ? 2.675 -0.441 -8.074 1.00 84.81 73 GLU A N 1
ATOM 608 C CA . GLU A 1 73 ? 3.216 0.353 -9.182 1.00 84.81 73 GLU A CA 1
ATOM 6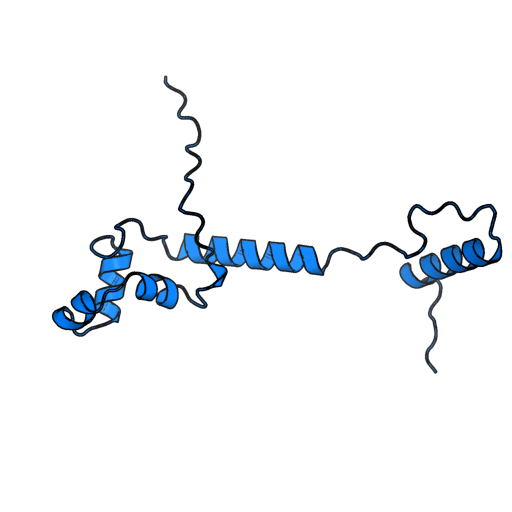09 C C . GLU A 1 73 ? 4.744 0.307 -9.211 1.00 84.81 73 GLU A C 1
ATOM 611 O O . GLU A 1 73 ? 5.339 0.051 -10.259 1.00 84.81 73 GLU A O 1
ATOM 616 N N . ARG A 1 74 ? 5.396 0.451 -8.052 1.00 81.88 74 ARG A N 1
ATOM 617 C CA . ARG A 1 74 ? 6.852 0.323 -7.930 1.00 81.88 74 ARG A CA 1
ATOM 618 C C . ARG A 1 74 ? 7.330 -1.069 -8.346 1.00 81.88 74 ARG A C 1
ATOM 620 O O . ARG A 1 74 ? 8.356 -1.196 -9.014 1.00 81.88 74 ARG A O 1
ATOM 627 N N . ASN A 1 75 ? 6.616 -2.126 -7.961 1.00 79.06 75 ASN A N 1
ATOM 628 C CA . ASN A 1 75 ? 6.972 -3.492 -8.347 1.00 79.06 75 ASN A CA 1
ATOM 629 C C . ASN A 1 75 ? 6.736 -3.746 -9.848 1.00 79.06 75 ASN A C 1
ATOM 631 O O . ASN A 1 75 ? 7.575 -4.346 -10.525 1.00 79.06 75 ASN A O 1
ATOM 635 N N . ALA A 1 76 ? 5.648 -3.210 -10.405 1.00 77.62 76 ALA A N 1
ATOM 636 C CA . ALA A 1 76 ? 5.385 -3.241 -11.840 1.00 77.62 76 ALA A CA 1
ATOM 637 C C . ALA A 1 76 ? 6.495 -2.523 -12.625 1.00 77.62 76 ALA A C 1
ATOM 639 O O . ALA A 1 76 ? 7.019 -3.084 -13.582 1.00 77.62 76 ALA A O 1
ATOM 640 N N . GLN A 1 77 ? 6.950 -1.353 -12.168 1.00 72.69 77 GLN A N 1
ATOM 641 C CA . GLN A 1 77 ? 8.070 -0.633 -12.786 1.00 72.69 77 GLN A CA 1
ATOM 642 C C . GLN A 1 77 ? 9.386 -1.423 -12.741 1.00 72.69 77 GLN A C 1
ATOM 644 O O . GLN A 1 77 ? 10.123 -1.456 -13.728 1.00 72.69 77 GLN A O 1
ATOM 649 N N . LYS A 1 78 ? 9.682 -2.107 -11.625 1.00 70.69 78 LYS A N 1
ATOM 650 C CA . LYS A 1 78 ? 10.870 -2.977 -11.515 1.00 70.69 78 LYS A CA 1
ATOM 651 C C . LYS A 1 78 ? 10.841 -4.123 -12.530 1.00 70.69 78 LYS A C 1
ATOM 653 O O . LYS A 1 78 ? 11.883 -4.485 -13.069 1.00 70.69 78 LYS A O 1
ATOM 658 N N . THR A 1 79 ? 9.663 -4.686 -12.796 1.00 68.62 79 THR A N 1
ATOM 659 C CA . THR A 1 79 ? 9.503 -5.792 -13.756 1.00 68.62 79 THR A CA 1
ATOM 660 C C . THR A 1 79 ? 9.393 -5.323 -15.208 1.00 68.62 79 THR A C 1
ATOM 662 O O . THR A 1 79 ? 9.793 -6.060 -16.110 1.00 68.62 79 THR A O 1
ATOM 665 N N . SER A 1 80 ? 8.917 -4.096 -15.449 1.00 64.69 80 SER A N 1
ATOM 666 C CA . SER A 1 80 ? 8.788 -3.508 -16.787 1.00 64.69 80 SER A CA 1
ATOM 667 C C . SER A 1 80 ? 10.054 -2.810 -17.285 1.00 64.69 80 SER A C 1
ATOM 669 O O . SER A 1 80 ? 10.087 -2.367 -18.434 1.00 64.69 80 SER A O 1
ATOM 671 N N . ALA A 1 81 ? 11.085 -2.671 -16.445 1.00 67.56 81 ALA A N 1
ATOM 672 C CA . ALA A 1 81 ? 12.340 -2.053 -16.844 1.00 67.56 81 ALA A CA 1
ATOM 673 C C . ALA A 1 81 ? 12.928 -2.788 -18.068 1.00 67.56 81 ALA A C 1
ATOM 675 O O . ALA A 1 81 ? 13.073 -4.018 -18.047 1.00 67.56 81 ALA A O 1
ATOM 676 N N . PRO A 1 82 ? 13.261 -2.070 -19.158 1.00 70.81 82 PRO A N 1
ATOM 677 C CA . PRO A 1 82 ? 13.776 -2.700 -20.359 1.00 70.81 82 PRO A CA 1
ATOM 678 C C . PRO A 1 82 ? 15.106 -3.376 -20.036 1.00 70.81 82 PRO A C 1
ATOM 680 O O . PRO A 1 82 ? 16.086 -2.718 -19.690 1.00 70.81 82 PRO A O 1
ATOM 683 N N . LYS A 1 83 ? 15.148 -4.707 -20.163 1.00 79.00 83 LYS A N 1
ATOM 684 C CA . LYS A 1 83 ? 16.403 -5.457 -20.050 1.00 79.00 83 LYS A CA 1
ATOM 685 C C . LYS A 1 83 ? 17.401 -4.877 -21.059 1.00 79.00 83 LYS A C 1
ATOM 687 O O . LYS A 1 83 ? 17.042 -4.827 -22.245 1.00 79.00 83 LYS A O 1
ATOM 692 N N . PRO A 1 84 ? 18.603 -4.448 -20.631 1.00 83.56 84 PRO A N 1
ATOM 693 C CA . PRO A 1 84 ? 19.615 -3.945 -21.551 1.00 83.56 84 PRO A CA 1
ATOM 694 C C . PRO A 1 84 ? 19.971 -5.025 -22.579 1.00 83.56 84 PRO A C 1
ATOM 696 O O . PRO A 1 84 ? 19.831 -6.220 -22.309 1.00 83.56 84 PRO A O 1
ATOM 699 N N . LEU A 1 85 ? 20.402 -4.605 -23.770 1.00 84.44 85 LEU A N 1
ATOM 700 C CA . LEU A 1 85 ? 20.909 -5.529 -24.786 1.00 84.44 85 LEU A CA 1
ATOM 701 C C . LEU A 1 85 ? 22.136 -6.269 -24.241 1.00 84.44 85 LEU A C 1
ATOM 703 O O . LEU A 1 85 ? 22.920 -5.705 -23.477 1.00 84.44 85 LEU A O 1
ATOM 707 N N . ALA A 1 86 ? 22.334 -7.518 -24.653 1.00 87.31 86 ALA A N 1
ATOM 708 C CA . ALA A 1 86 ? 23.484 -8.320 -24.241 1.00 87.31 86 ALA A CA 1
ATOM 709 C C . ALA A 1 86 ? 24.819 -7.687 -24.669 1.00 87.31 86 ALA A C 1
ATOM 711 O O . ALA A 1 86 ? 25.856 -7.933 -24.043 1.00 87.31 86 ALA A O 1
ATOM 712 N N . SER A 1 87 ? 24.787 -6.881 -25.730 1.00 87.81 87 SER A N 1
ATOM 713 C CA . SER A 1 87 ? 25.899 -6.083 -26.249 1.00 87.81 87 SER A CA 1
ATOM 714 C C . SER A 1 87 ? 26.075 -4.703 -25.591 1.00 87.81 87 SER A C 1
ATOM 716 O O . SER A 1 87 ? 27.106 -4.066 -25.807 1.00 87.81 87 SER A O 1
ATOM 718 N N . ALA A 1 88 ? 25.123 -4.236 -24.773 1.00 89.31 88 ALA A N 1
ATOM 719 C CA . ALA A 1 88 ? 25.157 -2.894 -24.192 1.00 89.31 88 ALA A CA 1
ATOM 720 C C . ALA A 1 88 ? 26.415 -2.673 -23.329 1.00 89.31 88 ALA A C 1
ATOM 722 O O . ALA A 1 88 ? 26.697 -3.443 -22.412 1.00 89.31 88 ALA A O 1
ATOM 723 N N . GLY A 1 89 ? 27.168 -1.610 -23.627 1.00 87.19 89 GLY A N 1
ATOM 724 C CA . GLY A 1 89 ? 28.365 -1.215 -22.874 1.00 87.19 89 GLY A CA 1
ATOM 725 C C . GLY A 1 89 ? 29.611 -2.083 -23.099 1.00 87.19 89 GLY A C 1
ATOM 726 O O . GLY A 1 89 ? 30.589 -1.915 -22.376 1.00 87.19 89 GLY A O 1
ATOM 727 N N . LYS A 1 90 ? 29.603 -3.003 -24.073 1.00 90.38 90 LYS A N 1
ATOM 728 C CA . LYS A 1 90 ? 30.766 -3.845 -24.400 1.00 90.38 90 LYS A CA 1
ATOM 729 C C . LYS A 1 90 ? 31.553 -3.268 -25.575 1.00 90.38 90 LYS A C 1
ATOM 731 O O . LYS A 1 90 ? 30.965 -2.924 -26.597 1.00 90.38 90 LYS A O 1
ATOM 736 N N . ASP A 1 91 ? 32.881 -3.227 -25.459 1.00 91.06 91 ASP A N 1
ATOM 737 C CA . ASP A 1 91 ? 33.757 -2.954 -26.602 1.00 91.06 91 ASP A CA 1
ATOM 738 C C . ASP A 1 91 ? 33.922 -4.228 -27.440 1.00 91.06 91 ASP A C 1
ATOM 740 O O . ASP A 1 91 ? 34.501 -5.223 -27.001 1.00 91.06 91 ASP A O 1
ATOM 744 N N . LEU A 1 92 ? 33.360 -4.201 -28.647 1.00 91.31 92 LEU A N 1
ATOM 745 C CA . LEU A 1 92 ? 33.373 -5.313 -29.597 1.00 91.31 92 LEU A CA 1
ATOM 746 C C . LEU A 1 92 ? 34.230 -5.007 -30.833 1.00 91.31 92 LEU A C 1
ATOM 748 O O . LEU A 1 92 ? 34.197 -5.772 -31.796 1.00 91.31 92 LEU A O 1
ATOM 752 N N . SER A 1 93 ? 35.005 -3.916 -30.815 1.00 89.25 93 SER A N 1
ATOM 753 C CA . SER A 1 93 ? 35.823 -3.464 -31.952 1.00 89.25 93 SER A CA 1
ATOM 754 C C . SER A 1 93 ? 36.795 -4.534 -32.462 1.00 89.25 93 SER A C 1
ATOM 756 O O . SER A 1 93 ? 37.023 -4.650 -33.664 1.00 89.25 93 SER A O 1
ATOM 758 N N . GLN A 1 94 ? 37.311 -5.365 -31.555 1.00 93.44 94 GLN A N 1
ATOM 759 C CA . GLN A 1 94 ? 38.244 -6.451 -31.862 1.00 93.44 94 GLN A CA 1
ATOM 760 C C . GLN A 1 94 ? 37.564 -7.760 -32.292 1.00 93.44 94 GLN A C 1
ATOM 762 O O . GLN A 1 94 ? 38.245 -8.704 -32.689 1.00 93.44 94 GLN A O 1
ATOM 767 N N . TYR A 1 95 ? 36.230 -7.835 -32.239 1.00 93.00 95 TYR A N 1
ATOM 768 C CA . TYR A 1 95 ? 35.465 -9.057 -32.489 1.00 93.00 95 TYR A CA 1
ATOM 769 C C . TYR A 1 95 ? 34.410 -8.822 -33.580 1.00 93.00 95 TYR A C 1
ATOM 771 O O . TYR A 1 95 ? 33.232 -8.631 -33.265 1.00 93.00 95 TYR A O 1
ATOM 779 N N . PRO A 1 96 ? 34.785 -8.891 -34.875 1.00 92.44 96 PRO A N 1
ATOM 780 C CA . PRO A 1 96 ? 33.888 -8.572 -35.991 1.00 92.44 96 PRO A CA 1
ATOM 781 C C . PRO A 1 96 ? 32.560 -9.341 -35.963 1.00 92.44 96 PRO A C 1
ATOM 783 O O . PRO A 1 96 ? 31.501 -8.784 -36.246 1.00 92.44 96 PRO A O 1
ATOM 786 N N . PHE A 1 97 ? 32.599 -10.614 -35.560 1.00 93.50 97 PHE A N 1
ATOM 787 C CA . PHE A 1 97 ? 31.404 -11.444 -35.417 1.00 93.50 97 PHE A CA 1
ATOM 788 C C . PHE A 1 97 ? 30.469 -10.954 -34.299 1.00 93.50 97 PHE A C 1
ATOM 790 O O . PHE A 1 97 ? 29.259 -10.860 -34.502 1.00 93.50 97 PHE A O 1
ATOM 797 N N . LEU A 1 98 ? 31.015 -10.603 -33.131 1.00 93.38 98 LEU A N 1
ATOM 798 C CA . LEU A 1 98 ? 30.217 -10.093 -32.013 1.00 93.38 98 LEU A CA 1
ATOM 799 C C . LEU A 1 98 ? 29.664 -8.697 -32.314 1.00 93.38 98 LEU A C 1
ATOM 801 O O . LEU A 1 98 ? 28.525 -8.411 -31.952 1.00 93.38 98 LEU A O 1
ATOM 805 N N . ALA A 1 99 ? 30.421 -7.859 -33.026 1.00 92.19 99 ALA A N 1
ATOM 806 C CA . ALA A 1 99 ? 29.950 -6.561 -33.502 1.00 92.19 99 ALA A CA 1
ATOM 807 C C . ALA A 1 99 ? 28.753 -6.704 -34.463 1.00 92.19 99 ALA A C 1
ATOM 809 O O . ALA A 1 99 ? 27.748 -6.005 -34.316 1.00 92.19 99 ALA A O 1
ATOM 810 N N . ALA A 1 100 ? 28.811 -7.660 -35.398 1.00 92.06 100 ALA A N 1
ATOM 811 C CA . ALA A 1 100 ? 27.686 -7.970 -36.281 1.00 92.06 100 ALA A CA 1
ATOM 812 C C . ALA A 1 100 ? 26.463 -8.488 -35.501 1.00 92.06 100 ALA A C 1
ATOM 814 O O . ALA A 1 100 ? 25.328 -8.103 -35.794 1.00 92.06 100 ALA A O 1
ATOM 815 N N . LEU A 1 101 ? 26.683 -9.319 -34.474 1.00 92.31 101 LEU A N 1
ATOM 816 C CA . LEU A 1 101 ? 25.611 -9.819 -33.612 1.00 92.31 101 LEU A CA 1
ATOM 817 C C . LEU A 1 101 ? 24.951 -8.694 -32.800 1.00 92.31 101 LEU A C 1
ATOM 819 O O . LEU A 1 101 ? 23.726 -8.656 -32.725 1.00 92.31 101 LEU A O 1
ATOM 823 N N . ALA A 1 102 ? 25.736 -7.758 -32.260 1.00 91.31 102 ALA A N 1
ATOM 824 C CA . ALA A 1 102 ? 25.234 -6.579 -31.553 1.00 91.31 102 ALA A CA 1
ATOM 825 C C . ALA A 1 102 ? 24.366 -5.690 -32.459 1.00 91.31 102 ALA A C 1
ATOM 827 O O . ALA A 1 102 ? 23.266 -5.294 -32.078 1.00 91.31 102 ALA A O 1
ATOM 828 N N . SER A 1 103 ? 24.816 -5.440 -33.695 1.00 90.06 103 SER A N 1
ATOM 829 C CA . SER A 1 103 ? 24.033 -4.692 -34.686 1.00 90.06 103 SER A CA 1
ATOM 830 C C . SER A 1 103 ? 22.710 -5.394 -35.013 1.00 90.06 103 SER A C 1
ATOM 832 O O . SER A 1 103 ? 21.658 -4.754 -35.079 1.00 90.06 103 SER A O 1
ATOM 834 N N . ARG A 1 104 ? 22.732 -6.725 -35.158 1.00 89.88 104 ARG A N 1
ATOM 835 C CA . ARG A 1 104 ? 21.520 -7.521 -35.381 1.00 89.88 104 ARG A CA 1
ATOM 836 C C . ARG A 1 104 ? 20.563 -7.466 -34.192 1.00 89.88 104 ARG A C 1
ATOM 838 O O . ARG A 1 104 ? 19.362 -7.326 -34.399 1.00 89.88 104 ARG A O 1
ATOM 845 N N . GLU A 1 105 ? 21.083 -7.579 -32.975 1.00 90.25 105 GLU A N 1
ATOM 846 C CA . GLU A 1 105 ? 20.307 -7.498 -31.736 1.00 90.25 105 GLU A CA 1
ATOM 847 C C . GLU A 1 105 ? 19.543 -6.164 -31.635 1.00 90.25 105 GLU A C 1
ATOM 849 O O . GLU A 1 105 ? 18.339 -6.166 -31.366 1.00 90.25 105 GLU A O 1
ATOM 854 N N . ASP A 1 106 ? 20.206 -5.042 -31.937 1.00 86.75 106 ASP A N 1
ATOM 855 C CA . ASP A 1 106 ? 19.585 -3.711 -31.957 1.00 86.75 106 ASP A CA 1
ATOM 856 C C . ASP A 1 106 ? 18.480 -3.597 -33.020 1.00 86.75 106 ASP A C 1
ATOM 858 O O . ASP A 1 106 ? 17.379 -3.115 -32.745 1.00 86.75 106 ASP A O 1
ATOM 862 N N . MET A 1 107 ? 18.723 -4.118 -34.228 1.00 86.81 107 MET A N 1
ATOM 863 C CA . MET A 1 107 ? 17.711 -4.122 -35.289 1.00 86.81 107 MET A CA 1
ATOM 864 C C . MET A 1 107 ? 16.476 -4.953 -34.925 1.00 86.81 107 MET A C 1
ATOM 866 O O . MET A 1 107 ? 15.359 -4.546 -35.251 1.00 86.81 107 MET A O 1
ATOM 870 N N . VAL A 1 108 ? 16.657 -6.090 -34.247 1.00 87.25 108 VAL A N 1
ATOM 871 C CA . VAL A 1 108 ? 15.546 -6.919 -33.751 1.00 87.25 108 VAL A CA 1
ATOM 872 C C . VAL A 1 108 ? 14.775 -6.179 -32.659 1.00 87.25 108 VAL A C 1
ATOM 874 O O . VAL A 1 108 ? 13.547 -6.126 -32.708 1.00 87.25 108 VAL A O 1
ATOM 877 N N . ARG A 1 109 ? 15.476 -5.547 -31.706 1.00 85.38 109 ARG A N 1
ATOM 878 C CA . ARG A 1 109 ? 14.842 -4.771 -30.628 1.00 85.38 109 ARG A CA 1
ATOM 879 C C . ARG A 1 109 ? 14.017 -3.600 -31.166 1.00 85.38 109 ARG A C 1
ATOM 881 O O . ARG A 1 109 ? 12.926 -3.352 -30.662 1.00 85.38 109 ARG A O 1
ATOM 888 N N . ASN A 1 110 ? 14.527 -2.915 -32.186 1.00 84.56 110 ASN A N 1
ATOM 889 C CA . ASN A 1 110 ? 13.898 -1.742 -32.793 1.00 84.56 110 ASN A CA 1
ATOM 890 C C . ASN A 1 110 ? 12.877 -2.095 -33.891 1.00 84.56 110 ASN A C 1
ATOM 892 O O . ASN A 1 110 ? 12.402 -1.203 -34.592 1.00 84.56 110 ASN A O 1
ATOM 896 N N . GLY A 1 111 ? 12.566 -3.384 -34.087 1.00 81.56 111 GLY A N 1
ATOM 897 C CA . GLY A 1 111 ? 11.585 -3.848 -35.074 1.00 81.56 111 GLY A CA 1
ATOM 898 C C . GLY A 1 111 ? 12.005 -3.667 -36.538 1.00 81.56 111 GLY A C 1
ATOM 899 O O . GLY A 1 111 ? 11.191 -3.862 -37.435 1.00 81.56 111 GLY A O 1
ATOM 900 N N . LYS A 1 112 ? 13.270 -3.311 -36.798 1.00 83.81 112 LYS A N 1
ATOM 901 C CA . LYS A 1 112 ? 13.839 -3.147 -38.149 1.00 83.81 112 LYS A CA 1
ATOM 902 C C . LYS A 1 112 ? 14.183 -4.485 -38.804 1.00 83.81 112 LYS A C 1
ATOM 904 O O . LYS A 1 112 ? 14.286 -4.559 -40.023 1.00 83.81 112 LYS A O 1
ATOM 909 N N . LEU A 1 113 ? 14.362 -5.531 -37.995 1.00 78.31 113 LEU A N 1
ATOM 910 C CA . LEU A 1 113 ? 14.563 -6.902 -38.444 1.00 78.31 113 LEU A CA 1
ATOM 911 C C . LEU A 1 113 ? 13.536 -7.805 -37.758 1.00 78.31 113 LEU A C 1
ATOM 913 O O . LEU A 1 113 ? 13.707 -8.194 -36.603 1.00 78.31 113 LEU A O 1
ATOM 917 N N . THR A 1 114 ? 12.459 -8.143 -38.462 1.00 65.88 114 THR A N 1
ATOM 918 C CA . THR A 1 114 ? 11.507 -9.150 -37.995 1.00 65.88 114 THR A CA 1
ATOM 919 C C . THR A 1 114 ? 12.107 -10.531 -38.242 1.00 65.88 114 THR A C 1
ATOM 921 O O . THR A 1 114 ? 12.371 -10.928 -39.376 1.00 65.88 114 THR A O 1
ATOM 924 N N . VAL A 1 115 ? 12.372 -11.286 -37.174 1.00 67.56 115 VAL A N 1
ATOM 925 C CA . VAL A 1 115 ? 12.707 -12.706 -37.316 1.00 67.56 115 VAL A CA 1
ATOM 926 C C . VAL A 1 115 ? 11.387 -13.422 -37.572 1.00 67.56 115 VAL A C 1
ATOM 928 O O . VAL A 1 115 ? 10.656 -13.733 -36.638 1.00 67.56 115 VAL A O 1
ATOM 931 N N . GLY A 1 116 ? 11.036 -13.581 -38.848 1.00 58.50 116 GLY A N 1
ATOM 932 C CA . GLY A 1 116 ? 9.858 -14.334 -39.256 1.00 58.50 116 GLY A CA 1
ATOM 933 C C . GLY A 1 116 ? 9.981 -15.775 -38.776 1.00 58.50 116 GLY A C 1
ATOM 934 O O . GLY A 1 116 ? 10.782 -16.541 -39.302 1.00 58.50 116 GLY A O 1
ATOM 935 N N . THR A 1 117 ? 9.214 -16.129 -37.751 1.00 51.94 117 THR A N 1
ATOM 936 C CA . THR A 1 117 ? 8.935 -17.523 -37.411 1.00 51.94 117 THR A CA 1
ATOM 937 C C . THR A 1 117 ? 7.862 -18.004 -38.386 1.00 51.94 117 THR A C 1
ATOM 939 O O . THR A 1 117 ? 6.693 -17.650 -38.231 1.00 51.94 117 THR A O 1
ATOM 942 N N . SER A 1 118 ? 8.273 -18.714 -39.437 1.00 41.38 118 SER A N 1
ATOM 943 C CA . SER A 1 118 ? 7.402 -19.475 -40.347 1.00 41.38 118 SER A CA 1
ATOM 944 C C . SER A 1 118 ? 7.599 -20.963 -40.114 1.00 41.38 118 SER A C 1
ATOM 946 O O . SER A 1 118 ? 8.750 -21.342 -39.798 1.00 41.38 118 SER A O 1
#

Organism: NCBI:txid1490495

Foldseek 3Di:
DDPPDPPPPPPDPDDLVVAPALLSVLVVQDDPVLCVVVVDSVVSSVCVQVLVGGPSDRDHRVRSVVVVVVVVVVVVCVVPPDDDQPCPPDDCVVPPVVVVVSVVSVCCVVVVDDPDPD

Secondary structure (DSSP, 8-state):
---------------GGG-SSHHHHHHTT--HHHHHHH--HHHHHHHHHTTSSTTS-PPPHHHHHHHHHHHHHHHHHHHHSPPPPTTTT---TT-HHHHHHHHHHHHHHTTSS-----

Sequence (118 aa):
MAEREPQDYQYASESLDQFATYEDYLDSQLSETDLFYLEDEELARQLVELGYRGSGETLRRDDFEARKRAERERNAQKTSAPKPLASAGKDLSQYPFLAALASREDMVRNGKLTVGTS

InterPro domains:
  IPR027887 Protein of unknown function DUF4464 [PF14713] (15-114)
  IPR027887 Protein of unknown function DUF4464 [PTHR33588] (5-114)